Protein AF-A0A9P6RCN3-F1 (afdb_monomer_lite)

Sequence (123 aa):
MKRTMEHPSTAHAPPAKKSPYFIPRAGNPPSPPPGVTAEMCSFDICSKRLTEDDAKKLADHDRSFHRRHAVHTAINNQSKIITKAINKQSAAITAAINEQTEVLKEHTAAINNHTAAINDQYE

Radius of gyration: 43.49 Å; chains: 1; bounding box: 85×53×112 Å

Organism: NCBI:txid64522

pLDDT: mean 78.63, std 22.84, range [40.53, 98.75]

Structure (mmCIF, N/CA/C/O backbone):
data_AF-A0A9P6RCN3-F1
#
_entry.id   AF-A0A9P6RCN3-F1
#
loop_
_atom_site.group_PDB
_atom_site.id
_atom_site.type_symbol
_atom_site.label_atom_id
_atom_site.label_alt_id
_atom_site.label_comp_id
_atom_site.label_asym_id
_atom_site.label_entity_id
_atom_site.label_seq_id
_atom_site.pdbx_PDB_ins_code
_atom_site.Cartn_x
_atom_site.Cartn_y
_atom_site.Cartn_z
_atom_site.occupancy
_atom_site.B_iso_or_equiv
_atom_site.auth_seq_id
_atom_site.auth_comp_id
_atom_site.auth_asym_id
_atom_site.auth_atom_id
_atom_site.pdbx_PDB_model_num
ATOM 1 N N . MET A 1 1 ? -14.438 46.174 -13.388 1.00 46.09 1 MET A N 1
ATOM 2 C CA . MET A 1 1 ? -13.158 46.615 -13.986 1.00 46.09 1 MET A CA 1
ATOM 3 C C . MET A 1 1 ? -12.759 45.602 -15.051 1.00 46.09 1 MET A C 1
ATOM 5 O O . MET A 1 1 ? -12.708 44.415 -14.755 1.00 46.09 1 MET A O 1
ATOM 9 N N . LYS A 1 2 ? -12.647 46.053 -16.304 1.00 48.53 2 LYS A N 1
ATOM 10 C CA . LYS A 1 2 ? -12.467 45.225 -17.507 1.00 48.53 2 LYS A CA 1
ATOM 11 C C . LYS A 1 2 ? -10.984 44.845 -17.648 1.00 48.53 2 LYS A C 1
ATOM 13 O O . LYS A 1 2 ? -10.137 45.710 -17.460 1.00 48.53 2 LYS A O 1
ATOM 18 N N . ARG A 1 3 ? -10.678 43.576 -17.945 1.00 45.16 3 ARG A N 1
ATOM 19 C CA . ARG A 1 3 ? -9.316 43.106 -18.254 1.00 45.16 3 ARG A CA 1
ATOM 20 C C . ARG A 1 3 ? -9.044 43.338 -19.740 1.00 45.16 3 ARG A C 1
ATOM 22 O O . ARG A 1 3 ? -9.714 42.732 -20.570 1.00 45.16 3 ARG A O 1
ATOM 29 N N . THR A 1 4 ? -8.085 44.192 -20.062 1.00 43.16 4 THR A N 1
ATOM 30 C CA . THR A 1 4 ? -7.508 44.321 -21.404 1.00 43.16 4 THR A CA 1
ATOM 31 C C . THR A 1 4 ? -6.347 43.335 -21.505 1.00 43.16 4 THR A C 1
ATOM 33 O O . THR A 1 4 ? -5.359 43.469 -20.790 1.00 43.16 4 THR A O 1
ATOM 36 N N . MET A 1 5 ? -6.495 42.303 -22.338 1.00 44.69 5 MET A N 1
ATOM 37 C CA . MET A 1 5 ? -5.371 41.485 -22.795 1.00 44.69 5 MET A CA 1
ATOM 38 C C . MET A 1 5 ? -4.963 42.003 -24.171 1.00 44.69 5 MET A C 1
ATOM 40 O O . MET A 1 5 ? -5.765 41.974 -25.100 1.00 44.69 5 MET A O 1
ATOM 44 N N . GLU A 1 6 ? -3.737 42.503 -24.274 1.00 42.12 6 GLU A N 1
ATOM 45 C CA . GLU A 1 6 ? -3.120 42.910 -25.535 1.00 42.12 6 GLU A CA 1
ATOM 46 C C . GLU A 1 6 ? -2.824 41.664 -26.388 1.00 42.12 6 GLU A C 1
ATOM 48 O O . GLU A 1 6 ? -2.190 40.710 -25.930 1.00 42.12 6 GLU A O 1
ATOM 53 N N . HIS A 1 7 ? -3.307 41.662 -27.631 1.00 48.69 7 HIS A N 1
ATOM 54 C CA . HIS A 1 7 ? -3.009 40.642 -28.636 1.00 48.69 7 HIS A CA 1
ATOM 55 C C . HIS A 1 7 ? -1.644 40.917 -29.294 1.00 48.69 7 HIS A C 1
ATOM 57 O O . HIS A 1 7 ? -1.400 42.048 -29.713 1.00 48.69 7 HIS A O 1
ATOM 63 N N . PRO A 1 8 ? -0.772 39.911 -29.497 1.00 44.06 8 PRO A N 1
ATOM 64 C CA . PRO A 1 8 ? 0.393 40.082 -30.354 1.00 44.06 8 PRO A CA 1
ATOM 65 C C . PRO A 1 8 ? -0.030 40.105 -31.832 1.00 44.06 8 PRO A C 1
ATOM 67 O O . PRO A 1 8 ? -0.493 39.113 -32.396 1.00 44.06 8 PRO A O 1
ATOM 70 N N . SER A 1 9 ? 0.133 41.277 -32.445 1.00 43.78 9 SER A N 1
ATOM 71 C CA . SER A 1 9 ? -0.062 41.546 -33.871 1.00 43.78 9 SER A CA 1
ATOM 72 C C . SER A 1 9 ? 0.941 40.755 -34.720 1.00 43.78 9 SER A C 1
ATOM 74 O O . SER A 1 9 ? 2.152 40.952 -34.617 1.00 43.78 9 SER A O 1
ATOM 76 N N . THR A 1 10 ? 0.448 39.851 -35.566 1.00 45.06 10 THR A N 1
ATOM 77 C CA . THR A 1 10 ? 1.241 39.157 -36.589 1.00 45.06 10 THR A CA 1
ATOM 78 C C . THR A 1 10 ? 1.127 39.927 -37.901 1.00 45.06 10 THR A C 1
ATOM 80 O O . THR A 1 10 ? 0.180 39.769 -38.666 1.00 45.06 10 THR A O 1
ATOM 83 N N . ALA A 1 11 ? 2.100 40.802 -38.161 1.00 42.50 11 ALA A N 1
ATOM 84 C CA . ALA A 1 11 ? 2.231 41.466 -39.449 1.00 42.50 11 ALA A CA 1
ATOM 85 C C . ALA A 1 11 ? 2.703 40.453 -40.507 1.00 42.50 11 ALA A C 1
ATOM 87 O O . ALA A 1 11 ? 3.826 39.949 -40.460 1.00 42.50 11 ALA A O 1
ATOM 88 N N . HIS A 1 12 ? 1.829 40.154 -41.467 1.00 40.53 12 HIS A N 1
ATOM 89 C CA . HIS A 1 12 ? 2.158 39.402 -42.671 1.00 40.53 12 HIS A CA 1
ATOM 90 C C . HIS A 1 12 ? 3.131 40.202 -43.551 1.00 40.53 12 HIS A C 1
ATOM 92 O O . HIS A 1 12 ? 2.791 41.277 -44.043 1.00 40.53 12 HIS A O 1
ATOM 98 N N . ALA A 1 13 ? 4.332 39.670 -43.786 1.00 43.56 13 ALA A N 1
ATOM 99 C CA . ALA A 1 13 ? 5.223 40.182 -44.823 1.00 43.56 13 ALA A CA 1
ATOM 100 C C . ALA A 1 13 ? 4.731 39.727 -46.219 1.00 43.56 13 ALA A C 1
ATOM 102 O O . ALA A 1 13 ? 4.341 38.565 -46.372 1.00 43.56 13 ALA A O 1
ATOM 103 N N . PRO A 1 14 ? 4.738 40.601 -47.245 1.00 52.12 14 PRO A N 1
ATOM 104 C CA . PRO A 1 14 ? 4.325 40.244 -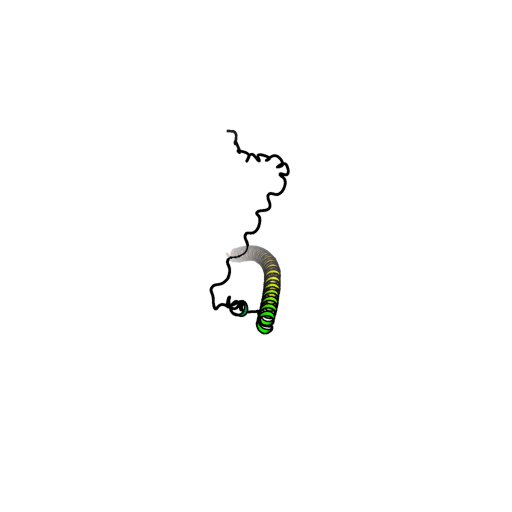48.601 1.00 52.12 14 PRO A CA 1
ATOM 105 C C . PRO A 1 14 ? 5.378 39.371 -49.315 1.00 52.12 14 PRO A C 1
ATOM 107 O O . PRO A 1 14 ? 6.563 39.423 -48.975 1.00 52.12 14 PRO A O 1
ATOM 110 N N . PRO A 1 15 ? 4.985 38.580 -50.333 1.00 45.69 15 PRO A N 1
ATOM 111 C CA . PRO A 1 15 ? 5.894 37.664 -51.015 1.00 45.69 15 PRO A CA 1
ATOM 112 C C . PRO A 1 15 ? 6.922 38.427 -51.862 1.00 45.69 15 PRO A C 1
ATOM 114 O O . PRO A 1 15 ? 6.572 39.212 -52.747 1.00 45.69 15 PRO A O 1
ATOM 117 N N . ALA A 1 16 ? 8.207 38.169 -51.609 1.00 49.28 16 ALA A N 1
ATOM 118 C CA . ALA A 1 16 ? 9.304 38.729 -52.385 1.00 49.28 16 ALA A CA 1
ATOM 119 C C . ALA A 1 16 ? 9.269 38.200 -53.830 1.00 49.28 16 ALA A C 1
ATOM 121 O O . ALA A 1 16 ? 9.364 36.998 -54.091 1.00 49.28 16 ALA A O 1
ATOM 122 N N . LYS A 1 17 ? 9.127 39.129 -54.779 1.00 45.84 17 LYS A N 1
ATOM 123 C CA . LYS A 1 17 ? 9.249 38.893 -56.219 1.00 45.84 17 LYS A CA 1
ATOM 124 C C . LYS A 1 17 ? 10.670 38.407 -56.540 1.00 45.84 17 LYS A C 1
ATOM 126 O O . LYS A 1 17 ? 11.647 38.971 -56.057 1.00 45.84 17 LYS A O 1
ATOM 131 N N . LYS A 1 18 ? 10.770 37.365 -57.371 1.00 48.44 18 LYS A N 1
ATOM 132 C CA . LYS A 1 18 ? 12.027 36.781 -57.865 1.00 48.44 18 LYS A CA 1
ATOM 133 C C . LYS A 1 18 ? 12.846 37.841 -58.618 1.00 48.44 18 LYS A C 1
ATOM 135 O O . LYS A 1 18 ? 12.389 38.342 -59.641 1.00 48.44 18 LYS A O 1
ATOM 140 N N . SER A 1 19 ? 14.045 38.145 -58.125 1.00 46.78 19 SER A N 1
ATOM 141 C CA . SER A 1 19 ? 15.082 38.878 -58.863 1.00 46.78 19 SER A CA 1
ATOM 142 C C . SER A 1 19 ? 16.003 37.867 -59.564 1.00 46.78 19 SER A C 1
ATOM 144 O O . SER A 1 19 ? 16.329 36.849 -58.945 1.00 46.78 19 SER A O 1
ATOM 146 N N . PRO A 1 20 ? 16.395 38.070 -60.835 1.00 49.19 20 PRO A N 1
ATOM 147 C CA . PRO A 1 20 ? 17.251 37.133 -61.550 1.00 49.19 20 PRO A CA 1
ATOM 148 C C . PRO A 1 20 ? 18.670 37.135 -60.964 1.00 49.19 20 PRO A C 1
ATOM 150 O O . PRO A 1 20 ? 19.262 38.179 -60.709 1.00 49.19 20 PRO A O 1
ATOM 153 N N . TYR A 1 21 ? 19.178 35.924 -60.742 1.00 49.91 21 TYR A N 1
ATOM 154 C CA . TYR A 1 21 ? 20.502 35.572 -60.238 1.00 49.91 21 TYR A CA 1
ATOM 155 C C . TYR A 1 21 ? 21.623 36.542 -60.649 1.00 49.91 21 TYR A C 1
ATOM 157 O O . TYR A 1 21 ? 22.030 36.582 -61.807 1.00 49.91 21 TYR A O 1
ATOM 165 N N . PHE A 1 22 ? 22.205 37.235 -59.670 1.00 47.62 22 PHE A N 1
ATOM 166 C CA . PHE A 1 22 ? 23.568 37.740 -59.786 1.00 47.62 22 PHE A CA 1
ATOM 167 C C . PHE A 1 22 ? 24.498 36.601 -59.354 1.00 47.62 22 PHE A C 1
ATOM 169 O O . PHE A 1 22 ? 24.544 36.258 -58.175 1.00 47.62 22 PHE A O 1
ATOM 176 N N . ILE A 1 23 ? 25.183 35.962 -60.304 1.00 55.84 23 ILE A N 1
ATOM 177 C CA . ILE A 1 23 ? 26.237 34.985 -60.008 1.00 55.84 23 ILE A CA 1
ATOM 178 C C . ILE A 1 23 ? 27.544 35.779 -59.909 1.00 55.84 23 ILE A C 1
ATOM 180 O O . ILE A 1 23 ? 27.999 36.298 -60.932 1.00 55.84 23 ILE A O 1
ATOM 184 N N . PRO A 1 24 ? 28.178 35.907 -58.729 1.00 48.16 24 PRO A N 1
ATOM 185 C CA . PRO A 1 24 ? 29.520 36.457 -58.658 1.00 48.16 24 PRO A CA 1
ATOM 186 C C . PRO A 1 24 ? 30.448 35.517 -59.425 1.00 48.16 24 PRO A C 1
ATOM 188 O O . PRO A 1 24 ? 30.510 34.320 -59.139 1.00 48.16 24 PRO A O 1
ATOM 191 N N . ARG A 1 25 ? 31.156 36.046 -60.423 1.00 52.41 25 ARG A N 1
ATOM 192 C CA . ARG A 1 25 ? 32.209 35.310 -61.124 1.00 52.41 25 ARG A CA 1
ATOM 193 C C . ARG A 1 25 ? 33.249 34.934 -60.067 1.00 52.41 25 ARG A C 1
ATOM 195 O O . ARG A 1 25 ? 33.880 35.827 -59.508 1.00 52.41 25 ARG A O 1
ATOM 202 N N . ALA A 1 26 ? 33.375 33.645 -59.750 1.00 55.25 26 ALA A N 1
ATOM 203 C CA . ALA A 1 26 ? 34.420 33.167 -58.857 1.00 55.25 26 ALA A CA 1
ATOM 204 C C . ALA A 1 26 ? 35.761 33.622 -59.446 1.00 55.25 26 ALA A C 1
ATOM 206 O O . ALA A 1 26 ? 36.143 33.191 -60.535 1.00 55.25 26 ALA A O 1
ATOM 207 N N . GLY A 1 27 ? 36.423 34.570 -58.779 1.00 51.44 27 GLY A N 1
ATOM 208 C CA . GLY A 1 27 ? 37.810 34.883 -59.082 1.00 51.44 27 GLY A CA 1
ATOM 209 C C . GLY A 1 27 ? 38.616 33.598 -58.942 1.00 51.44 27 GLY A C 1
ATOM 210 O O . GLY A 1 27 ? 38.340 32.795 -58.049 1.00 51.44 27 GLY A O 1
ATOM 211 N N . ASN A 1 28 ? 39.565 33.376 -59.849 1.00 57.84 28 ASN A N 1
ATOM 212 C CA . ASN A 1 28 ? 40.456 32.227 -59.741 1.00 57.84 28 ASN A CA 1
ATOM 213 C C . ASN A 1 28 ? 41.088 32.213 -58.337 1.00 57.84 28 ASN A C 1
ATOM 215 O O . ASN A 1 28 ? 41.477 33.282 -57.850 1.00 57.84 28 ASN A O 1
ATOM 219 N N . PRO A 1 29 ? 41.170 31.045 -57.676 1.00 59.44 29 PRO A N 1
ATOM 220 C CA . PRO A 1 29 ? 41.786 30.955 -56.362 1.00 59.44 29 PRO A CA 1
ATOM 221 C C . PRO A 1 29 ? 43.234 31.468 -56.435 1.00 59.44 29 PRO A C 1
ATOM 223 O O . PRO A 1 29 ? 43.901 31.253 -57.452 1.00 59.44 29 PRO A O 1
ATOM 226 N N . PRO A 1 30 ? 43.729 32.162 -55.394 1.00 64.69 30 PRO A N 1
ATOM 227 C CA . PRO A 1 30 ? 45.115 32.605 -55.365 1.00 64.69 30 PRO A CA 1
ATOM 228 C C . PRO A 1 30 ? 46.039 31.388 -55.496 1.00 64.69 30 PRO A C 1
ATOM 230 O O . PRO A 1 30 ? 45.829 30.365 -54.841 1.00 64.69 30 PRO A O 1
ATOM 233 N N . SER A 1 31 ? 47.048 31.494 -56.362 1.00 61.47 31 SER A N 1
ATOM 234 C CA . SER A 1 31 ? 48.047 30.441 -56.541 1.00 61.47 31 SER A CA 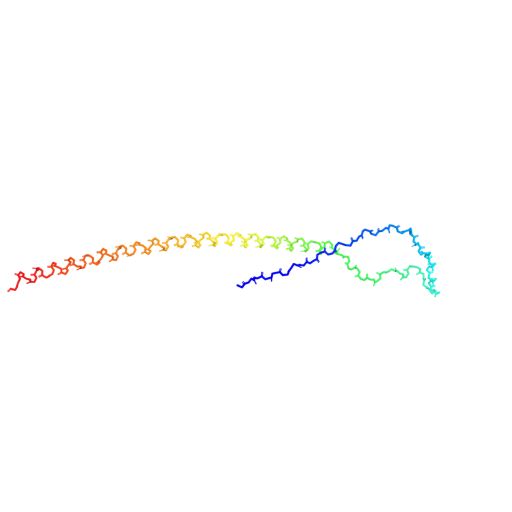1
ATOM 235 C C . SER A 1 31 ? 48.756 30.147 -55.212 1.00 61.47 31 SER A C 1
ATOM 237 O O . SER A 1 31 ? 49.097 31.091 -54.491 1.00 61.47 31 SER A O 1
ATOM 239 N N . PRO A 1 32 ? 49.001 28.869 -54.875 1.00 59.16 32 PRO A N 1
ATOM 240 C CA . PRO A 1 32 ? 49.717 28.516 -53.659 1.00 59.16 32 PRO A CA 1
ATOM 241 C C . PRO A 1 32 ? 51.160 29.053 -53.698 1.00 59.16 32 PRO A C 1
ATOM 243 O O . PRO A 1 32 ? 51.741 29.185 -54.782 1.00 59.16 32 PRO A O 1
ATOM 246 N N . PRO A 1 33 ? 51.750 29.382 -52.534 1.00 63.16 33 PRO A N 1
ATOM 247 C CA . PRO A 1 33 ? 53.124 29.860 -52.459 1.00 63.16 33 PRO A CA 1
ATOM 248 C C . PRO A 1 33 ? 54.113 28.828 -53.041 1.00 63.16 33 PRO A C 1
ATOM 250 O O . PRO A 1 33 ? 53.877 27.619 -52.925 1.00 63.16 33 PRO A O 1
ATOM 253 N N . PRO A 1 34 ? 55.226 29.275 -53.659 1.00 60.94 34 PRO A N 1
ATOM 254 C CA . PRO A 1 34 ? 56.209 28.378 -54.261 1.00 60.94 34 PRO A CA 1
ATOM 255 C C . PRO A 1 34 ? 56.744 27.379 -53.228 1.00 60.94 34 PRO A C 1
ATOM 257 O O . PRO A 1 34 ? 57.270 27.781 -52.194 1.00 60.94 34 PRO A O 1
ATOM 260 N N . GLY A 1 35 ? 56.605 26.083 -53.512 1.00 58.78 35 GLY A N 1
ATOM 261 C CA . GLY A 1 35 ? 57.080 24.995 -52.648 1.00 58.78 35 GLY A CA 1
ATOM 262 C C . GLY A 1 35 ? 55.988 24.216 -51.911 1.00 58.78 35 GLY A C 1
ATOM 263 O O . GLY A 1 35 ? 56.298 23.191 -51.315 1.00 58.78 35 GLY A O 1
ATOM 264 N N . VAL A 1 36 ? 54.721 24.634 -51.987 1.00 52.50 36 VAL A N 1
ATOM 265 C CA . VAL A 1 36 ? 53.597 23.859 -51.440 1.00 52.50 36 VAL A CA 1
ATOM 266 C C . VAL A 1 36 ? 52.950 23.070 -52.575 1.00 52.50 36 VAL A C 1
ATOM 268 O O . VAL A 1 36 ? 52.171 23.610 -53.362 1.00 52.50 36 VAL A O 1
ATOM 271 N N . THR A 1 37 ? 53.289 21.786 -52.695 1.00 51.53 37 THR A N 1
ATOM 272 C CA . THR A 1 37 ? 52.522 20.876 -53.552 1.00 51.53 37 THR A CA 1
ATOM 273 C C . THR A 1 37 ? 51.129 20.703 -52.941 1.00 51.53 37 THR A C 1
ATOM 275 O O . THR A 1 37 ? 50.965 20.720 -51.721 1.00 51.53 37 THR A O 1
ATOM 278 N N . ALA A 1 38 ? 50.099 20.533 -53.774 1.00 52.81 38 ALA A N 1
ATOM 279 C CA . ALA A 1 38 ? 48.727 20.297 -53.309 1.00 52.81 38 ALA A CA 1
ATOM 280 C C . ALA A 1 38 ? 48.600 19.072 -52.370 1.00 52.81 38 ALA A C 1
ATOM 282 O O . ALA A 1 38 ? 47.615 18.945 -51.649 1.00 52.81 38 ALA A O 1
ATOM 283 N N . GLU A 1 39 ? 49.618 18.206 -52.329 1.00 49.19 39 GLU A N 1
ATOM 284 C CA . GLU A 1 39 ? 49.727 17.062 -51.419 1.00 49.19 39 GLU A CA 1
ATOM 285 C C . GLU A 1 39 ? 49.992 17.450 -49.954 1.00 49.19 39 GLU A C 1
ATOM 287 O O . GLU A 1 39 ? 49.692 16.669 -49.049 1.00 49.19 39 GLU A O 1
ATOM 292 N N . MET A 1 40 ? 50.482 18.665 -49.683 1.00 48.44 40 MET A N 1
ATOM 293 C CA . MET A 1 40 ? 50.702 19.144 -48.311 1.00 48.44 40 MET A CA 1
ATOM 294 C C . MET A 1 40 ? 49.416 19.614 -47.614 1.00 48.44 40 MET A C 1
ATOM 296 O O . MET A 1 40 ? 49.430 19.884 -46.418 1.00 48.44 40 MET A O 1
ATOM 300 N N . CYS A 1 41 ? 48.287 19.669 -48.328 1.00 47.62 41 CYS A N 1
ATOM 301 C CA . CYS A 1 41 ? 46.957 19.847 -47.738 1.00 47.62 41 CYS A CA 1
ATOM 302 C C . CYS A 1 41 ? 46.309 18.502 -47.373 1.00 47.62 41 CYS A C 1
ATOM 304 O O . CYS A 1 41 ? 45.101 18.326 -47.529 1.00 47.62 41 CYS A O 1
ATOM 306 N N . SER A 1 42 ? 47.074 17.545 -46.845 1.00 51.53 42 SER A N 1
ATOM 307 C CA . SER A 1 42 ? 46.503 16.372 -46.174 1.00 51.53 42 SER A CA 1
ATOM 308 C C . SER A 1 42 ? 46.056 16.741 -44.757 1.00 51.53 42 SER A C 1
ATOM 310 O O . SER A 1 42 ? 46.541 16.217 -43.772 1.00 51.53 42 SER A O 1
ATOM 312 N N . PHE A 1 43 ? 45.112 17.680 -44.6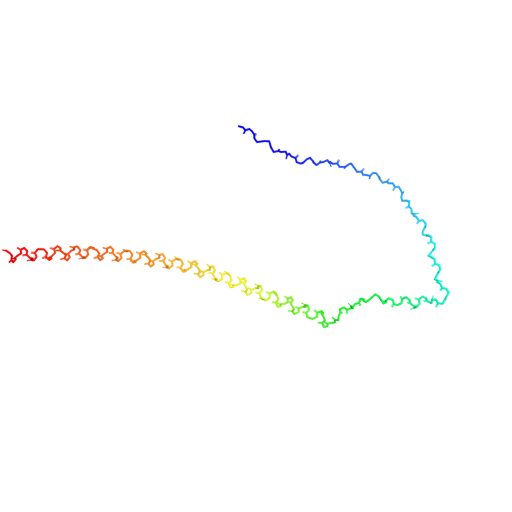75 1.00 48.81 43 PHE A N 1
ATOM 313 C CA . PHE A 1 43 ? 44.037 17.699 -43.684 1.00 48.81 43 PHE A CA 1
ATOM 314 C C . PHE A 1 43 ? 44.399 17.220 -42.261 1.00 48.81 43 PHE A C 1
ATOM 316 O O . PHE A 1 43 ? 43.713 16.373 -41.696 1.00 48.81 43 PHE A O 1
ATOM 323 N N . ASP A 1 44 ? 45.390 17.845 -41.622 1.00 51.62 44 ASP A N 1
ATOM 324 C CA . ASP A 1 44 ? 45.580 17.789 -40.162 1.00 51.62 44 ASP A CA 1
ATOM 325 C C . ASP A 1 44 ? 44.539 18.666 -39.430 1.00 51.62 44 ASP A C 1
ATOM 327 O O . ASP A 1 44 ? 44.808 19.368 -38.456 1.00 51.62 44 ASP A O 1
ATOM 331 N N . ILE A 1 45 ? 43.287 18.616 -39.889 1.00 53.28 45 ILE A N 1
ATOM 332 C CA . ILE A 1 45 ? 42.148 18.854 -39.012 1.00 53.28 45 ILE A CA 1
ATOM 333 C C . ILE A 1 45 ? 41.850 17.478 -38.448 1.00 53.28 45 ILE A C 1
ATOM 335 O O . ILE A 1 45 ? 41.292 16.651 -39.164 1.00 53.28 45 ILE A O 1
ATOM 339 N N . CYS A 1 46 ? 42.252 17.229 -37.201 1.00 55.31 46 CYS A N 1
ATOM 340 C CA . CYS A 1 46 ? 41.997 16.011 -36.432 1.00 55.31 46 CYS A CA 1
ATOM 341 C C . CYS A 1 46 ? 40.508 15.599 -36.431 1.00 55.31 46 CYS A C 1
ATOM 343 O O . CYS A 1 46 ? 39.818 15.695 -35.416 1.00 55.31 46 CYS A O 1
ATOM 345 N N . SER A 1 47 ? 40.000 15.088 -37.550 1.00 58.47 47 SER A N 1
ATOM 346 C CA . SER A 1 47 ? 38.788 14.291 -37.615 1.00 58.47 47 SER A CA 1
ATOM 347 C C . SER A 1 47 ? 39.166 12.945 -37.032 1.00 58.47 47 SER A C 1
ATOM 349 O O . SER A 1 47 ? 39.585 12.042 -37.757 1.00 58.47 47 SER A O 1
ATOM 351 N N . LYS A 1 48 ? 39.069 12.818 -35.704 1.00 69.19 48 LYS A N 1
ATOM 352 C CA . LYS A 1 48 ? 39.055 11.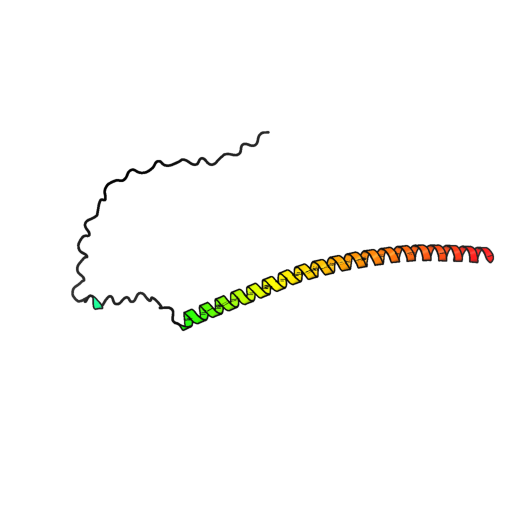504 -35.061 1.00 69.19 48 LYS A CA 1
ATOM 353 C C . LYS A 1 48 ? 37.897 10.734 -35.691 1.00 69.19 48 LYS A C 1
ATOM 355 O O . LYS A 1 48 ? 36.740 10.973 -35.356 1.00 69.19 48 LYS A O 1
ATOM 360 N N . ARG A 1 49 ? 38.196 9.877 -36.671 1.00 70.56 49 ARG A N 1
ATOM 361 C CA . ARG A 1 49 ? 37.204 8.963 -37.231 1.00 70.56 49 ARG A CA 1
ATOM 362 C C . ARG A 1 49 ? 36.798 8.043 -36.090 1.00 70.56 49 ARG A C 1
ATOM 364 O O . ARG A 1 49 ? 37.670 7.445 -35.465 1.00 70.56 49 ARG A O 1
ATOM 371 N N . LEU A 1 50 ? 35.500 7.996 -35.797 1.00 74.56 50 LEU A N 1
ATOM 372 C CA . LEU A 1 50 ? 34.956 7.041 -34.840 1.00 74.56 50 LEU A CA 1
ATOM 373 C C . LEU A 1 50 ? 35.419 5.650 -35.257 1.00 74.56 50 LEU A C 1
ATOM 375 O O . LEU A 1 50 ? 35.224 5.244 -36.406 1.00 74.56 50 LEU A O 1
ATOM 379 N N . THR A 1 51 ? 36.074 4.964 -34.333 1.00 85.94 51 THR A N 1
ATOM 380 C CA . THR A 1 51 ? 36.472 3.578 -34.546 1.00 85.94 51 THR A CA 1
ATOM 381 C C . THR A 1 51 ? 35.249 2.672 -34.407 1.00 85.94 51 THR A C 1
ATOM 383 O O . THR A 1 51 ? 34.231 3.057 -33.823 1.00 85.94 51 THR A O 1
ATOM 386 N N . GLU A 1 52 ? 35.337 1.445 -34.917 1.00 90.19 52 GLU A N 1
ATOM 387 C CA . GLU A 1 52 ? 34.301 0.429 -34.686 1.00 90.19 52 GLU A CA 1
ATOM 388 C C . GLU A 1 52 ? 34.077 0.187 -33.181 1.00 90.19 52 GLU A C 1
ATOM 390 O O . GLU A 1 52 ? 32.940 0.010 -32.739 1.00 90.19 52 GLU A O 1
ATOM 395 N N . ASP A 1 53 ? 35.138 0.294 -32.374 1.00 94.00 53 ASP A N 1
ATOM 396 C CA . ASP A 1 53 ? 35.072 0.217 -30.913 1.00 94.00 53 ASP A CA 1
ATOM 397 C C . ASP A 1 53 ? 34.265 1.365 -30.296 1.00 94.00 53 ASP A C 1
ATOM 399 O O . ASP A 1 53 ? 33.491 1.142 -29.360 1.00 94.00 53 ASP A O 1
ATOM 403 N N . ASP A 1 54 ? 34.411 2.592 -30.804 1.00 92.31 54 ASP A N 1
ATOM 404 C CA . ASP A 1 54 ? 33.631 3.741 -30.330 1.00 92.31 54 ASP A CA 1
ATOM 405 C C . ASP A 1 54 ? 32.146 3.573 -30.671 1.00 92.31 54 ASP A C 1
ATOM 407 O O . ASP A 1 54 ? 31.282 3.817 -29.824 1.00 92.31 54 ASP A O 1
ATOM 411 N N . ALA A 1 55 ? 31.844 3.079 -31.877 1.00 90.69 55 ALA A N 1
ATOM 412 C CA . ALA A 1 55 ? 30.478 2.765 -32.287 1.00 90.69 55 ALA A CA 1
ATOM 413 C C . ALA A 1 55 ? 29.862 1.660 -31.411 1.00 90.69 55 ALA A C 1
ATOM 415 O O . ALA A 1 55 ? 28.711 1.774 -30.977 1.00 90.69 55 ALA A O 1
ATOM 416 N N . LYS A 1 56 ? 30.637 0.620 -31.077 1.00 95.31 56 LYS A N 1
ATOM 417 C CA . LYS A 1 56 ? 30.196 -0.450 -30.176 1.00 95.31 56 LYS A CA 1
ATOM 418 C C . LYS A 1 56 ? 29.927 0.068 -28.762 1.00 95.31 56 LYS A C 1
ATOM 420 O O . LYS A 1 56 ? 28.886 -0.254 -28.188 1.00 95.31 56 LYS A O 1
ATOM 425 N N . LYS A 1 57 ? 30.825 0.886 -28.203 1.00 95.56 57 LYS A N 1
ATOM 426 C CA . LYS A 1 57 ? 30.643 1.492 -26.870 1.00 95.56 57 LYS A CA 1
ATOM 427 C C . LYS A 1 57 ? 29.388 2.357 -26.813 1.00 95.56 57 LYS A C 1
ATOM 429 O O . LYS A 1 57 ? 28.663 2.299 -25.820 1.00 95.56 57 LYS A O 1
ATOM 434 N N . LEU A 1 58 ? 29.115 3.120 -27.871 1.00 94.88 58 LEU A N 1
ATOM 435 C CA . LEU A 1 58 ? 27.903 3.927 -27.969 1.00 94.88 58 LEU A CA 1
ATOM 436 C C . LEU A 1 58 ? 26.645 3.045 -27.996 1.00 94.88 58 LEU A C 1
ATOM 438 O O . LEU A 1 58 ? 25.724 3.268 -27.214 1.00 94.88 58 LEU A O 1
ATOM 442 N N . ALA A 1 59 ? 26.640 1.989 -28.812 1.00 95.31 59 ALA A N 1
ATOM 443 C CA . ALA A 1 59 ? 25.523 1.046 -28.874 1.00 95.31 59 ALA A CA 1
ATOM 444 C C . ALA A 1 59 ? 25.280 0.322 -27.534 1.00 95.31 59 ALA A C 1
ATOM 446 O O . ALA A 1 59 ? 24.131 0.125 -27.124 1.00 95.31 59 ALA A O 1
ATOM 447 N N . ASP A 1 60 ? 26.348 -0.059 -26.828 1.00 97.19 60 ASP A N 1
ATOM 448 C CA . ASP A 1 60 ? 26.263 -0.692 -25.509 1.00 97.19 60 ASP A CA 1
ATOM 449 C C . ASP A 1 60 ? 25.743 0.287 -24.444 1.00 97.19 60 ASP A C 1
ATOM 451 O O . ASP A 1 60 ? 24.909 -0.088 -23.609 1.00 97.19 60 ASP A O 1
ATOM 455 N N . HIS A 1 61 ? 26.173 1.552 -24.495 1.00 96.56 61 HIS A N 1
ATOM 456 C CA . HIS A 1 61 ? 25.653 2.606 -23.628 1.00 96.56 61 HIS A CA 1
ATOM 457 C C . HIS A 1 61 ? 24.156 2.829 -23.858 1.00 96.56 61 HIS A C 1
ATOM 459 O O . HIS A 1 61 ? 23.387 2.818 -22.894 1.00 96.56 61 HIS A O 1
ATOM 465 N N . ASP A 1 62 ? 23.724 2.958 -25.112 1.00 97.50 62 ASP A N 1
ATOM 466 C CA . ASP A 1 62 ? 22.315 3.161 -25.444 1.00 97.50 62 ASP A CA 1
ATOM 467 C C . ASP A 1 62 ? 21.470 1.973 -24.992 1.00 97.50 62 ASP A C 1
ATOM 469 O O . ASP A 1 62 ? 20.442 2.152 -24.332 1.00 97.50 62 ASP A O 1
ATOM 473 N N . ARG A 1 63 ? 21.929 0.742 -25.237 1.00 97.62 63 ARG A N 1
ATOM 474 C CA . ARG A 1 63 ? 21.254 -0.464 -24.741 1.00 97.62 63 ARG A CA 1
ATOM 475 C C . ARG A 1 63 ? 21.142 -0.458 -23.214 1.00 97.62 63 ARG A C 1
ATOM 477 O O . ARG A 1 63 ? 20.081 -0.774 -22.670 1.00 97.62 63 ARG A O 1
ATOM 484 N N . SER A 1 64 ? 22.216 -0.084 -22.521 1.00 97.94 64 SER A N 1
ATOM 485 C CA . SER A 1 64 ? 22.243 0.029 -21.059 1.00 97.94 64 SER A CA 1
ATOM 486 C C . SER A 1 64 ? 21.280 1.105 -20.547 1.00 97.94 64 SER A C 1
ATOM 488 O O . SER A 1 64 ? 20.541 0.871 -19.586 1.00 97.94 64 SER A O 1
ATOM 490 N N . PHE A 1 65 ? 21.226 2.263 -21.207 1.00 98.06 65 PHE A N 1
ATOM 491 C CA . PHE A 1 65 ? 20.297 3.343 -20.887 1.00 98.06 65 PHE A CA 1
ATOM 492 C C . PHE A 1 65 ? 18.841 2.884 -21.006 1.00 98.06 65 PHE A C 1
ATOM 494 O O . PHE A 1 65 ? 18.089 2.991 -20.036 1.00 98.06 65 PHE A O 1
ATOM 501 N N . HIS A 1 66 ? 18.464 2.290 -22.140 1.00 97.69 66 HIS A N 1
ATOM 502 C CA . HIS A 1 66 ? 17.100 1.805 -22.361 1.00 97.69 66 HIS A CA 1
ATOM 503 C C . HIS A 1 66 ? 16.719 0.707 -21.362 1.00 97.69 66 HIS A C 1
ATOM 505 O O . HIS A 1 66 ? 15.611 0.722 -20.825 1.00 97.69 66 HIS A O 1
ATOM 511 N N . ARG A 1 67 ? 17.647 -0.205 -21.036 1.00 98.00 67 ARG A N 1
ATOM 512 C CA . ARG A 1 67 ? 17.417 -1.238 -20.015 1.00 98.00 67 ARG A CA 1
ATOM 513 C C . ARG A 1 67 ? 17.156 -0.623 -18.640 1.00 98.00 67 ARG A C 1
ATOM 515 O O . ARG A 1 67 ? 16.188 -1.002 -17.984 1.00 98.00 67 ARG A O 1
ATOM 522 N N . ARG A 1 68 ? 17.987 0.330 -18.204 1.00 97.94 68 ARG A N 1
ATOM 523 C CA . ARG A 1 68 ? 17.794 1.027 -16.919 1.00 97.94 68 ARG A CA 1
ATOM 524 C C . ARG A 1 68 ? 16.480 1.797 -16.893 1.00 97.94 68 ARG A C 1
ATOM 526 O O . ARG A 1 68 ? 15.756 1.709 -15.905 1.00 97.94 68 ARG A O 1
ATOM 533 N N . HIS A 1 69 ? 16.147 2.495 -17.976 1.00 98.25 69 HIS A N 1
ATOM 534 C CA . HIS A 1 69 ? 14.886 3.218 -18.081 1.00 98.25 69 HIS A CA 1
ATOM 535 C C . HIS A 1 69 ? 13.687 2.266 -17.989 1.00 98.25 69 HIS A C 1
ATOM 537 O O . HIS A 1 69 ? 12.752 2.540 -17.239 1.00 98.25 69 HIS A O 1
ATOM 543 N N . ALA A 1 70 ? 13.704 1.139 -18.704 1.00 98.31 70 ALA A N 1
ATOM 544 C CA . ALA A 1 70 ? 12.620 0.159 -18.656 1.00 98.31 70 ALA A CA 1
ATOM 545 C C . ALA A 1 70 ? 12.419 -0.399 -17.238 1.00 98.31 70 ALA A C 1
ATOM 547 O O . ALA A 1 70 ? 11.289 -0.457 -16.750 1.00 98.31 70 ALA A O 1
ATOM 548 N N . VAL A 1 71 ? 13.515 -0.734 -16.546 1.00 98.31 71 VAL A N 1
ATOM 549 C CA . VAL A 1 71 ? 13.476 -1.185 -15.147 1.00 98.31 71 VAL A CA 1
ATOM 550 C C . VAL A 1 71 ? 12.917 -0.093 -14.234 1.00 98.31 71 VAL A C 1
ATOM 552 O O . VAL A 1 71 ? 12.015 -0.365 -13.447 1.00 98.31 71 VAL A O 1
ATOM 555 N N . HIS A 1 72 ? 13.383 1.149 -14.364 1.00 98.38 72 HIS A N 1
ATOM 556 C CA . HIS A 1 72 ? 12.886 2.272 -13.568 1.00 98.38 72 HIS A CA 1
ATOM 557 C C . HIS A 1 72 ? 11.381 2.508 -13.778 1.00 98.38 72 HIS A C 1
ATOM 559 O O . HIS A 1 72 ? 10.636 2.703 -12.817 1.00 98.38 72 HIS A O 1
ATOM 565 N N . THR A 1 73 ? 10.901 2.429 -15.022 1.00 98.44 73 THR A N 1
ATOM 566 C CA . THR A 1 73 ? 9.470 2.520 -15.339 1.00 98.44 73 THR A CA 1
ATOM 567 C C . THR A 1 73 ? 8.678 1.371 -14.713 1.00 98.44 73 THR A C 1
ATOM 569 O O . THR A 1 73 ? 7.621 1.613 -14.127 1.00 98.44 73 THR A O 1
ATOM 572 N N . ALA A 1 74 ? 9.184 0.137 -14.794 1.00 98.38 74 ALA A N 1
ATOM 573 C CA . ALA A 1 74 ? 8.539 -1.024 -14.187 1.00 98.38 74 ALA A CA 1
ATOM 574 C C . ALA A 1 74 ? 8.437 -0.883 -12.661 1.00 98.38 74 ALA A C 1
ATOM 576 O O . ALA A 1 74 ? 7.351 -1.064 -12.109 1.00 98.38 74 ALA A O 1
ATOM 577 N N . ILE A 1 75 ? 9.528 -0.478 -12.001 1.00 98.44 75 ILE A N 1
ATOM 578 C CA . ILE A 1 75 ? 9.560 -0.220 -10.556 1.00 98.44 75 ILE A CA 1
ATOM 579 C C . ILE A 1 75 ? 8.543 0.861 -10.191 1.00 98.44 75 ILE A C 1
ATOM 581 O O . ILE A 1 75 ? 7.700 0.625 -9.335 1.00 98.44 75 ILE A O 1
ATOM 585 N N . ASN A 1 76 ? 8.536 2.005 -10.881 1.00 98.44 76 ASN A N 1
ATOM 586 C CA . ASN A 1 76 ? 7.587 3.083 -10.588 1.00 98.44 76 ASN A CA 1
ATOM 587 C C . ASN A 1 76 ? 6.122 2.651 -10.726 1.00 98.44 76 ASN A C 1
ATOM 589 O O . ASN A 1 76 ? 5.270 3.062 -9.934 1.00 98.44 76 ASN A O 1
ATOM 593 N N . ASN A 1 77 ? 5.807 1.826 -11.724 1.00 98.19 77 ASN A N 1
ATOM 594 C CA . ASN A 1 77 ? 4.456 1.300 -11.894 1.00 98.19 77 ASN A CA 1
ATOM 595 C C . ASN A 1 77 ? 4.087 0.330 -10.765 1.00 98.19 77 ASN A C 1
ATOM 597 O O . ASN A 1 77 ? 2.993 0.439 -10.208 1.00 98.19 77 ASN A O 1
ATOM 601 N N . GLN A 1 78 ? 5.005 -0.560 -10.381 1.00 98.50 78 GLN A N 1
ATOM 602 C CA . GLN A 1 78 ? 4.810 -1.455 -9.241 1.00 98.50 78 GLN A CA 1
ATOM 603 C C . GLN A 1 78 ? 4.641 -0.671 -7.934 1.00 98.50 78 GLN A C 1
ATOM 605 O O . GLN A 1 78 ? 3.687 -0.929 -7.203 1.00 98.50 78 GLN A O 1
ATOM 610 N N . SER A 1 79 ? 5.471 0.345 -7.676 1.00 98.56 79 SER A N 1
ATOM 611 C CA . SER A 1 79 ? 5.354 1.211 -6.497 1.00 98.56 79 SER A CA 1
ATOM 612 C C . SER A 1 79 ? 3.974 1.861 -6.409 1.00 98.56 79 SER A C 1
ATOM 614 O O . SER A 1 79 ? 3.347 1.807 -5.357 1.00 98.56 79 SER A O 1
ATOM 616 N N . LYS A 1 80 ? 3.433 2.388 -7.517 1.00 98.38 80 LYS A N 1
ATOM 617 C CA . LYS A 1 80 ? 2.073 2.963 -7.542 1.00 98.38 80 LYS A CA 1
ATOM 618 C C . LYS A 1 80 ? 0.990 1.942 -7.188 1.00 98.38 80 LYS A C 1
ATOM 620 O O . LYS A 1 80 ? 0.033 2.288 -6.496 1.00 98.38 80 LYS A O 1
ATOM 625 N N . ILE A 1 81 ? 1.112 0.708 -7.680 1.00 98.56 81 ILE A N 1
ATOM 626 C CA . ILE A 1 81 ? 0.164 -0.374 -7.377 1.00 98.56 81 ILE A CA 1
ATOM 627 C C . ILE A 1 81 ? 0.239 -0.729 -5.890 1.00 98.56 81 ILE A C 1
ATOM 629 O O . ILE A 1 81 ? -0.794 -0.779 -5.223 1.00 98.56 81 ILE A O 1
ATOM 633 N N . ILE A 1 82 ? 1.454 -0.901 -5.366 1.00 98.62 82 ILE A N 1
ATOM 634 C CA . ILE A 1 82 ? 1.700 -1.229 -3.959 1.00 98.62 82 ILE A CA 1
ATOM 635 C C . ILE A 1 82 ? 1.147 -0.129 -3.049 1.00 98.62 82 ILE A C 1
ATOM 637 O O . ILE A 1 82 ? 0.390 -0.433 -2.132 1.00 98.62 82 ILE A O 1
ATOM 641 N N . THR A 1 83 ? 1.423 1.147 -3.331 1.00 98.62 83 THR A N 1
ATOM 642 C CA . THR A 1 83 ? 0.889 2.269 -2.542 1.00 98.62 83 THR A CA 1
ATOM 643 C C . THR A 1 83 ? -0.640 2.266 -2.507 1.00 98.62 83 THR A C 1
ATOM 645 O O . THR A 1 83 ? -1.230 2.441 -1.443 1.00 98.62 83 THR A O 1
ATOM 648 N N . LYS A 1 84 ? -1.308 2.019 -3.642 1.00 98.50 84 LYS A N 1
ATOM 649 C CA . LYS A 1 84 ? -2.777 1.916 -3.680 1.00 98.50 84 LYS A CA 1
ATOM 650 C C . LYS A 1 84 ? -3.294 0.746 -2.841 1.00 98.50 84 LYS A C 1
ATOM 652 O O . LYS A 1 84 ? -4.286 0.906 -2.133 1.00 98.50 84 LYS A O 1
ATOM 657 N N . ALA A 1 85 ? -2.638 -0.412 -2.918 1.00 98.50 85 ALA A N 1
ATOM 658 C CA . ALA A 1 85 ? -3.015 -1.591 -2.147 1.00 98.50 85 ALA A CA 1
ATOM 659 C C . ALA A 1 85 ? -2.851 -1.357 -0.637 1.00 98.50 85 ALA A C 1
ATOM 661 O O . ALA A 1 85 ? -3.783 -1.634 0.117 1.00 98.50 85 ALA A O 1
ATOM 662 N N . ILE A 1 86 ? -1.722 -0.773 -0.220 1.00 98.75 86 ILE A N 1
ATOM 663 C CA . ILE A 1 86 ? -1.450 -0.417 1.179 1.00 98.75 86 ILE A CA 1
ATOM 664 C C . ILE A 1 86 ? -2.511 0.552 1.697 1.00 98.75 86 ILE A C 1
ATOM 666 O O . ILE A 1 86 ? -3.105 0.284 2.734 1.00 98.75 86 ILE A O 1
ATOM 670 N N . ASN A 1 87 ? -2.816 1.622 0.957 1.0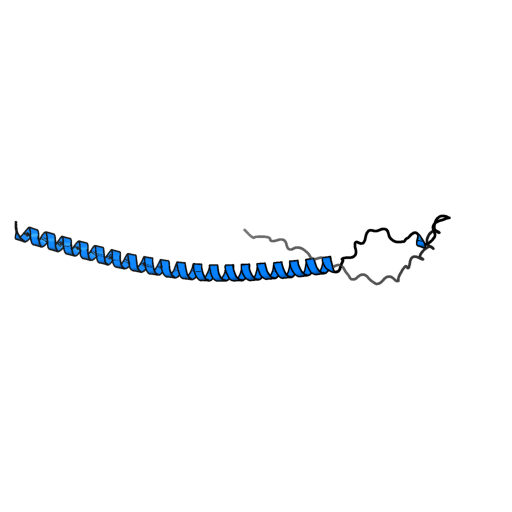0 98.62 87 ASN A N 1
ATOM 671 C CA . ASN A 1 87 ? -3.819 2.605 1.379 1.00 98.62 87 ASN A CA 1
ATOM 672 C C . ASN A 1 87 ? -5.221 1.996 1.521 1.00 98.62 87 ASN A C 1
ATOM 674 O O . ASN A 1 87 ? -5.978 2.364 2.416 1.00 98.62 87 ASN A O 1
ATOM 678 N N . LYS A 1 88 ? -5.583 1.055 0.642 1.00 98.50 88 LYS A N 1
ATOM 679 C CA . LYS A 1 88 ? -6.862 0.344 0.742 1.00 98.50 88 LYS A CA 1
ATOM 680 C C . LYS A 1 88 ? -6.902 -0.560 1.975 1.00 98.50 88 LYS A C 1
ATOM 682 O O . LYS A 1 88 ? -7.908 -0.581 2.679 1.00 98.50 88 LYS A O 1
ATOM 687 N N . GLN A 1 89 ? -5.829 -1.310 2.223 1.00 98.62 89 GLN A N 1
ATOM 688 C CA . GLN A 1 89 ? -5.742 -2.206 3.377 1.00 98.62 89 GLN A CA 1
ATOM 689 C C . GLN A 1 89 ? -5.713 -1.431 4.696 1.00 98.62 89 GLN A C 1
ATOM 691 O O . GLN A 1 89 ? -6.428 -1.805 5.620 1.00 98.62 89 GLN A O 1
ATOM 696 N N . SER A 1 90 ? -4.954 -0.336 4.778 1.00 98.62 90 SER A N 1
ATOM 697 C CA . SER A 1 90 ? -4.887 0.483 5.989 1.00 98.62 90 SER A CA 1
ATOM 698 C C . SER A 1 90 ? -6.245 1.088 6.335 1.00 98.62 90 SER A C 1
ATOM 700 O O . SER A 1 90 ? -6.666 0.982 7.480 1.00 98.62 90 SER A O 1
ATOM 702 N N . ALA A 1 91 ? -6.980 1.615 5.351 1.00 98.56 91 ALA A N 1
ATOM 703 C CA . ALA A 1 91 ? -8.329 2.135 5.569 1.00 98.56 91 ALA A CA 1
ATOM 704 C C . ALA A 1 91 ? -9.298 1.058 6.092 1.00 98.56 91 ALA A C 1
ATOM 706 O O . ALA A 1 91 ? -10.067 1.319 7.015 1.00 98.56 91 ALA A O 1
ATOM 707 N N . ALA A 1 92 ? -9.238 -0.157 5.536 1.00 98.56 92 ALA A N 1
ATOM 708 C CA . ALA A 1 92 ? -10.068 -1.271 5.989 1.00 98.56 92 ALA A CA 1
ATOM 709 C C . ALA A 1 92 ? -9.727 -1.701 7.426 1.00 98.56 92 ALA A C 1
ATOM 711 O O . ALA A 1 92 ? -10.628 -1.915 8.232 1.00 98.56 92 ALA A O 1
ATOM 712 N N . ILE A 1 93 ? -8.436 -1.776 7.763 1.00 98.75 93 ILE A N 1
ATOM 713 C CA . ILE A 1 93 ? -7.979 -2.101 9.121 1.00 98.75 93 ILE A CA 1
ATOM 714 C C . ILE A 1 93 ? -8.423 -1.018 10.108 1.00 98.75 93 ILE A C 1
ATOM 716 O O . ILE A 1 93 ? -8.941 -1.344 11.171 1.00 98.75 93 ILE A O 1
ATOM 720 N N . THR A 1 94 ? -8.276 0.263 9.758 1.00 98.69 94 THR A N 1
ATOM 721 C CA . THR A 1 94 ? -8.745 1.371 10.600 1.00 98.69 94 THR A CA 1
ATOM 722 C C . THR A 1 94 ? -10.250 1.289 10.853 1.00 98.69 94 THR A C 1
ATOM 724 O O . THR A 1 94 ? -10.672 1.452 11.995 1.00 98.69 94 THR A O 1
ATOM 727 N N . ALA A 1 95 ? -11.058 0.999 9.828 1.00 98.56 95 ALA A N 1
ATOM 728 C CA . ALA A 1 95 ? -12.501 0.831 9.994 1.00 98.56 95 ALA A CA 1
ATOM 729 C C . ALA A 1 95 ? -12.837 -0.328 10.950 1.00 98.56 95 ALA A C 1
ATOM 731 O O . ALA A 1 95 ? -13.582 -0.130 11.905 1.00 98.56 95 ALA A O 1
ATOM 732 N N . ALA A 1 96 ? -12.210 -1.494 10.761 1.00 98.69 96 ALA A N 1
ATOM 733 C CA . ALA A 1 96 ? -12.427 -2.660 11.617 1.00 98.69 96 ALA A CA 1
ATOM 734 C C . ALA A 1 96 ? -12.016 -2.412 13.082 1.00 98.69 96 ALA A C 1
ATOM 736 O O . ALA A 1 96 ? -12.720 -2.822 14.002 1.00 98.69 96 ALA A O 1
ATOM 737 N N . ILE A 1 97 ? -10.898 -1.714 13.316 1.00 98.75 97 ILE A N 1
ATOM 738 C CA . ILE A 1 97 ? -10.460 -1.343 14.671 1.00 98.75 97 ILE A CA 1
ATOM 739 C C . ILE A 1 97 ? -11.471 -0.400 15.331 1.00 98.75 97 ILE A C 1
ATOM 741 O O . ILE A 1 97 ? -11.778 -0.560 16.513 1.00 98.75 97 ILE A O 1
ATOM 745 N N . ASN A 1 98 ? -12.002 0.570 14.585 1.00 98.62 98 ASN A N 1
ATOM 746 C CA . ASN A 1 98 ? -13.002 1.494 15.115 1.00 98.62 98 ASN A CA 1
ATOM 747 C C . ASN A 1 98 ? -14.296 0.759 15.493 1.00 98.62 98 ASN A C 1
ATOM 749 O O . ASN A 1 98 ? -14.810 0.977 16.585 1.00 98.62 98 ASN A O 1
ATOM 753 N N . GLU A 1 99 ? -14.774 -0.161 14.650 1.00 98.56 99 GLU A N 1
ATOM 754 C CA . GLU A 1 99 ? -15.941 -1.000 14.960 1.00 9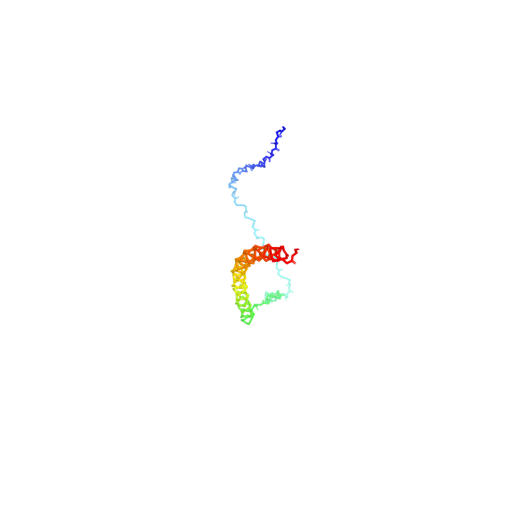8.56 99 GLU A CA 1
ATOM 755 C C . GLU A 1 99 ? -15.723 -1.827 16.236 1.00 98.56 99 GLU A C 1
ATOM 757 O O . GLU A 1 99 ? -16.556 -1.809 17.141 1.00 98.56 99 GLU A O 1
ATOM 762 N N . GLN A 1 100 ? -14.571 -2.495 16.362 1.00 98.56 100 GLN A N 1
ATOM 763 C CA . GLN A 1 100 ? -14.235 -3.259 17.569 1.00 98.56 100 GLN A CA 1
ATOM 764 C C . GLN A 1 100 ? -14.129 -2.377 18.819 1.00 98.56 100 GLN A C 1
ATOM 766 O O . GLN A 1 100 ? -14.493 -2.805 19.915 1.00 98.56 100 GLN A O 1
ATOM 771 N N . THR A 1 101 ? -13.649 -1.144 18.663 1.00 98.69 101 THR A N 1
ATOM 772 C CA . THR A 1 101 ? -13.551 -0.178 19.763 1.00 98.69 101 THR A CA 1
ATOM 773 C C . THR A 1 101 ? -14.933 0.204 20.288 1.00 98.69 101 THR A C 1
ATOM 775 O O . THR A 1 101 ? -15.114 0.273 21.504 1.00 98.69 101 THR A O 1
ATOM 778 N N . GLU A 1 102 ? -15.920 0.408 19.412 1.00 98.50 102 GLU A N 1
ATOM 779 C CA . GLU A 1 102 ? -17.294 0.696 19.842 1.00 98.50 102 GLU A CA 1
ATOM 780 C C . GLU A 1 102 ? -17.925 -0.499 20.566 1.00 98.50 102 GLU A C 1
ATOM 782 O O . GLU A 1 102 ? -18.464 -0.332 21.660 1.00 98.50 102 GLU A O 1
ATOM 787 N N . VAL A 1 103 ? -17.740 -1.720 20.055 1.00 98.56 103 VAL A N 1
ATOM 788 C CA . VAL A 1 103 ? -18.211 -2.943 20.734 1.00 98.56 103 VAL A CA 1
ATOM 789 C C . VAL A 1 103 ? -17.611 -3.076 22.142 1.00 98.56 103 VAL A C 1
ATOM 791 O O . VAL A 1 103 ? -18.307 -3.411 23.101 1.00 98.56 103 VAL A O 1
ATOM 794 N N . LEU A 1 104 ? -16.321 -2.770 22.313 1.00 98.62 104 LEU A N 1
ATOM 795 C CA . LEU A 1 104 ? -15.674 -2.806 23.629 1.00 98.62 104 LEU A CA 1
ATOM 796 C C . LEU A 1 104 ? -16.229 -1.753 24.599 1.00 98.62 104 LEU A C 1
ATOM 798 O O . LEU A 1 104 ? -16.325 -2.025 25.802 1.00 98.62 104 LEU A O 1
ATOM 802 N N . LYS A 1 105 ? -16.615 -0.570 24.108 1.00 98.50 105 LYS A N 1
ATOM 803 C CA . LYS A 1 105 ? -17.286 0.449 24.931 1.00 98.50 105 LYS A CA 1
ATOM 804 C C . LYS A 1 105 ? -18.651 -0.040 25.408 1.00 98.50 105 LYS A C 1
ATOM 806 O O . LYS A 1 105 ? -18.956 0.106 26.591 1.00 98.50 105 LYS A O 1
ATOM 811 N N . GLU A 1 106 ? -19.435 -0.659 24.528 1.00 98.38 106 GLU A N 1
ATOM 812 C CA . GLU A 1 106 ? -20.739 -1.240 24.879 1.00 98.38 106 GLU A CA 1
ATOM 813 C C . GLU A 1 106 ? -20.599 -2.341 25.934 1.00 98.38 106 GLU A C 1
ATOM 815 O O . GLU A 1 106 ? -21.291 -2.320 26.954 1.00 98.38 106 GLU A O 1
ATOM 820 N N . HIS A 1 107 ? -19.647 -3.260 25.750 1.00 98.50 107 HIS A N 1
ATOM 821 C CA . HIS A 1 107 ? -19.363 -4.304 26.737 1.00 98.50 107 HIS A CA 1
ATOM 822 C C . HIS A 1 107 ? -18.935 -3.720 28.088 1.00 98.50 107 HIS A C 1
ATOM 824 O O . HIS A 1 107 ? -19.379 -4.193 29.132 1.00 98.50 107 HIS A O 1
ATOM 830 N N . THR A 1 108 ? -18.112 -2.670 28.080 1.00 98.62 108 THR A N 1
ATOM 831 C CA . THR A 1 108 ? -17.680 -1.983 29.306 1.00 98.62 108 THR A CA 1
ATOM 832 C C . THR A 1 108 ? -18.871 -1.363 30.039 1.00 98.62 108 THR A C 1
ATOM 834 O O . THR A 1 108 ? -19.000 -1.521 31.252 1.00 98.62 108 THR A O 1
ATOM 837 N N . ALA A 1 109 ? -19.779 -0.703 29.315 1.00 98.44 109 ALA A N 1
ATOM 838 C CA . ALA A 1 109 ? -20.999 -0.145 29.894 1.00 98.44 109 ALA A CA 1
ATOM 839 C C . ALA A 1 109 ? -21.902 -1.239 30.493 1.00 98.44 109 ALA A C 1
ATOM 841 O O . ALA A 1 109 ? -22.388 -1.091 31.613 1.00 98.44 109 ALA A O 1
ATOM 842 N N . ALA A 1 110 ? -22.074 -2.363 29.790 1.00 98.50 110 ALA A N 1
ATOM 843 C CA . ALA A 1 110 ? -22.852 -3.498 30.283 1.00 98.50 110 ALA A CA 1
ATOM 844 C C . ALA A 1 110 ? -22.260 -4.096 31.570 1.00 98.50 110 ALA A C 1
ATOM 846 O O . ALA A 1 110 ? -22.991 -4.349 32.528 1.00 98.50 110 ALA A O 1
ATOM 847 N N . ILE A 1 111 ? -20.935 -4.268 31.627 1.00 98.56 111 ILE A N 1
ATOM 848 C CA . ILE A 1 111 ? -20.235 -4.757 32.824 1.00 98.56 111 ILE A CA 1
ATOM 849 C C . ILE A 1 111 ? -20.428 -3.799 34.002 1.00 98.56 111 ILE A C 1
ATOM 851 O O . ILE A 1 111 ? -20.718 -4.251 35.110 1.00 98.56 111 ILE A O 1
ATOM 855 N N . ASN A 1 112 ? -20.312 -2.489 33.775 1.00 98.19 112 ASN A N 1
ATOM 856 C CA . ASN A 1 112 ? -20.523 -1.494 34.826 1.00 98.19 112 ASN A CA 1
ATOM 857 C C . ASN A 1 112 ? -21.961 -1.543 35.365 1.00 98.19 112 ASN A C 1
ATOM 859 O O . ASN A 1 112 ? -22.153 -1.532 36.578 1.00 98.19 112 ASN A O 1
ATOM 863 N N . ASN A 1 113 ? -22.956 -1.681 34.484 1.00 97.88 113 ASN A N 1
ATOM 864 C CA . ASN A 1 113 ? -24.357 -1.829 34.884 1.00 97.88 113 ASN A CA 1
ATOM 865 C C . ASN A 1 113 ? -24.589 -3.104 35.705 1.00 97.88 113 ASN A C 1
ATOM 867 O O . ASN A 1 113 ? -25.253 -3.057 36.737 1.00 97.88 113 ASN A O 1
ATOM 871 N N . HIS A 1 114 ? -24.023 -4.239 35.283 1.00 97.88 114 HIS A N 1
ATOM 872 C CA . HIS A 1 114 ? -24.111 -5.484 36.050 1.00 97.88 114 HIS A CA 1
ATOM 873 C C . HIS A 1 114 ? -23.416 -5.368 37.410 1.00 97.88 114 HIS A C 1
ATOM 875 O O . HIS A 1 114 ? -23.937 -5.864 38.401 1.00 97.88 114 HIS A O 1
ATOM 881 N N . THR A 1 115 ? -22.267 -4.693 37.469 1.00 97.88 115 THR A N 1
ATOM 882 C CA . THR A 1 115 ? -21.529 -4.468 38.721 1.00 97.88 115 THR A CA 1
ATOM 883 C C . THR A 1 115 ? -22.351 -3.629 39.698 1.00 97.88 115 THR A C 1
ATOM 885 O O . THR A 1 115 ? -22.451 -3.994 40.865 1.00 97.88 115 THR A O 1
ATOM 888 N N . ALA A 1 116 ? -22.987 -2.553 39.223 1.00 97.31 116 ALA A N 1
ATOM 889 C CA . ALA A 1 116 ? -23.884 -1.738 40.040 1.00 97.31 116 ALA A CA 1
ATOM 890 C C . ALA A 1 116 ? -25.071 -2.560 40.564 1.00 97.31 116 ALA A C 1
ATOM 892 O O . ALA A 1 116 ? -25.300 -2.598 41.765 1.00 97.31 116 ALA A O 1
ATOM 893 N N . ALA A 1 117 ? -25.746 -3.307 39.685 1.00 97.31 117 ALA A N 1
ATOM 894 C CA . ALA A 1 117 ? -26.881 -4.144 40.072 1.00 97.31 117 ALA A CA 1
ATOM 895 C C . ALA A 1 117 ? -26.511 -5.236 41.090 1.00 97.31 117 ALA A C 1
ATOM 897 O O . ALA A 1 117 ? -27.332 -5.594 41.928 1.00 97.31 117 ALA A O 1
ATOM 898 N N . ILE A 1 118 ? -25.294 -5.782 41.011 1.00 97.25 118 ILE A N 1
ATOM 899 C CA . ILE A 1 118 ? -24.780 -6.723 42.010 1.00 97.25 118 ILE A CA 1
ATOM 900 C C . ILE A 1 118 ? -24.561 -6.005 43.339 1.00 97.25 118 ILE A C 1
ATOM 902 O O . ILE A 1 118 ? -25.018 -6.506 44.357 1.00 97.25 118 ILE A O 1
ATOM 906 N N . ASN A 1 119 ? -23.897 -4.848 43.352 1.00 96.25 119 ASN A N 1
ATOM 907 C CA . ASN A 1 119 ? -23.658 -4.108 44.593 1.00 96.25 119 ASN A CA 1
ATOM 908 C C . ASN A 1 119 ? -24.976 -3.732 45.288 1.00 96.25 119 ASN A C 1
ATOM 910 O O . ASN A 1 119 ? -25.101 -3.961 46.487 1.00 96.25 119 ASN A O 1
ATOM 914 N N . ASP A 1 120 ? -25.984 -3.298 44.525 1.00 95.38 120 ASP A N 1
ATOM 915 C CA . ASP A 1 120 ? -27.327 -2.985 45.035 1.00 95.38 120 ASP A CA 1
ATOM 916 C C . ASP A 1 120 ? -28.043 -4.200 45.671 1.00 95.38 120 ASP A C 1
ATOM 918 O O . ASP A 1 120 ? -28.985 -4.023 46.437 1.00 95.38 120 ASP A O 1
ATOM 922 N N . GLN A 1 121 ? -27.644 -5.444 45.361 1.00 94.19 121 GLN A N 1
ATOM 923 C CA . GLN A 1 121 ? -28.209 -6.656 45.983 1.00 94.19 121 GLN A CA 1
ATOM 924 C C . GLN A 1 121 ? -27.609 -6.982 47.359 1.00 94.19 121 GLN A C 1
ATOM 926 O O . GLN A 1 121 ? -28.181 -7.807 48.076 1.00 94.19 121 GLN A O 1
ATOM 931 N N . TYR A 1 122 ? -26.454 -6.405 47.703 1.00 85.69 122 TYR A N 1
ATOM 932 C CA . TYR A 1 122 ? -25.710 -6.714 48.930 1.00 85.69 122 TYR A CA 1
ATOM 933 C C . TYR A 1 122 ? -25.596 -5.525 49.903 1.00 85.69 122 TYR A C 1
ATOM 935 O O . TYR A 1 122 ? -24.967 -5.682 50.953 1.00 85.69 122 TYR A O 1
ATOM 943 N N . GLU A 1 123 ? -26.205 -4.379 49.582 1.00 69.56 123 GLU A N 1
ATOM 944 C CA . GLU A 1 123 ? -26.437 -3.241 50.493 1.00 69.56 123 GLU A CA 1
ATOM 945 C C . GLU A 1 123 ? -27.848 -3.276 51.104 1.00 69.56 123 GLU A C 1
ATOM 947 O O . GLU A 1 123 ? -27.969 -2.921 52.301 1.00 69.56 123 GLU A O 1
#

Secondary structure (DSSP, 8-state):
----PPP----PPPPPPPPP------PPPPPPPTT--GGG----S---PPPHHHHHHHHHHHHHHHHHHHHHHHHHHHHHHHHHHHHHHHHHHHHHHHHHHHHHHHHHHHHHHHHHHHHHHH-

Foldseek 3Di:
DDDDDDDDDDDDDDDDDDDDDDDPDPDDPPDDDPPDDPVVPPDPPPPVPQDPVNVVVVVVVVVVVVVVVVVVVVVVVVVVVVVVVVVVVVVVVVVVVVVVVVVVVVVVVVVVVVVVVVVVVVD